Protein AF-A0A382NI74-F1 (afdb_monomer)

Organism: NCBI:txid408172

Mean predicted aligned error: 3.87 Å

Secondary structure (DSSP, 8-state):
-------------TTS------PPTT--EEE--EEEE---SSS-EEEEEEEEETTTTEEEEEEEEEEE-TT-EEEEE-TT--EEE--

pLDDT: mean 92.03, std 7.45, range [54.38, 97.75]

Foldseek 3Di:
DDDDDDDWDDPPCDPPDDDGDDDPAPDKDKAAWDKDFQADQPFKDFDWDWDQDPVVRDIDTLDGRDTAGHGGMDTSHHDPGIDMDHD

Structure (mmCIF, N/CA/C/O backbone):
data_AF-A0A382NI74-F1
#
_entry.id   AF-A0A382NI74-F1
#
loop_
_atom_site.group_PDB
_atom_site.id
_atom_site.type_symbol
_atom_site.label_atom_id
_atom_site.label_alt_id
_atom_site.label_comp_id
_atom_site.label_asym_id
_atom_site.label_entity_id
_atom_site.label_seq_id
_atom_site.pdbx_PDB_ins_code
_atom_site.Cartn_x
_atom_site.Cartn_y
_atom_site.Cartn_z
_atom_site.occupancy
_atom_site.B_iso_or_equiv
_atom_site.auth_seq_id
_atom_site.auth_comp_id
_atom_site.auth_asym_id
_atom_site.auth_atom_id
_atom_site.pdbx_PDB_model_num
ATOM 1 N N . MET A 1 1 ? 14.241 -20.801 -8.433 1.00 54.38 1 MET A N 1
ATOM 2 C CA . MET A 1 1 ? 14.433 -19.355 -8.191 1.00 54.38 1 MET A CA 1
ATOM 3 C C . MET A 1 1 ? 13.662 -19.011 -6.929 1.00 54.38 1 MET A C 1
ATOM 5 O O . MET A 1 1 ? 12.471 -19.285 -6.887 1.00 54.38 1 MET A O 1
ATOM 9 N N . ALA A 1 2 ? 14.335 -18.565 -5.869 1.00 54.81 2 ALA A N 1
ATOM 10 C CA . ALA A 1 2 ? 13.657 -18.249 -4.616 1.00 54.81 2 ALA A CA 1
ATOM 11 C C . ALA A 1 2 ? 12.941 -16.904 -4.765 1.00 54.81 2 ALA A C 1
ATOM 13 O O . ALA A 1 2 ? 13.583 -15.894 -5.049 1.00 54.81 2 ALA A O 1
ATOM 14 N N . ASN A 1 3 ? 11.622 -16.892 -4.587 1.00 65.69 3 ASN A N 1
ATOM 15 C CA . ASN A 1 3 ? 10.894 -15.642 -4.418 1.00 65.69 3 ASN A CA 1
ATOM 16 C C . ASN A 1 3 ? 11.253 -15.102 -3.034 1.00 65.69 3 ASN A C 1
ATOM 18 O O . ASN A 1 3 ? 10.860 -15.672 -2.017 1.00 65.69 3 ASN A O 1
ATOM 22 N N . THR A 1 4 ? 12.046 -14.037 -2.988 1.00 77.88 4 THR A N 1
ATOM 23 C CA . THR A 1 4 ? 12.365 -13.372 -1.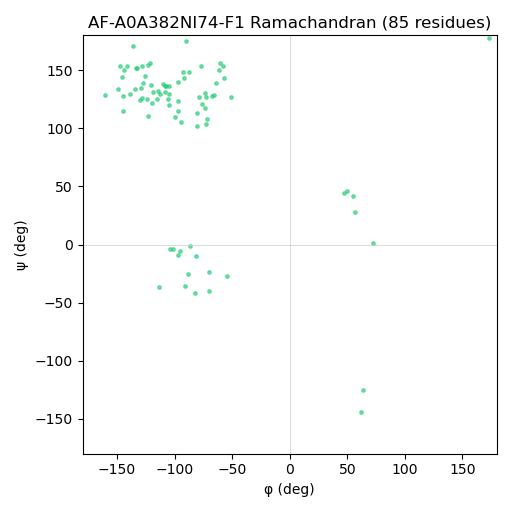727 1.00 77.88 4 THR A CA 1
ATOM 24 C C . THR A 1 4 ? 11.132 -12.612 -1.258 1.00 77.88 4 THR A C 1
ATOM 26 O O . THR A 1 4 ? 10.826 -11.541 -1.780 1.00 77.88 4 THR A O 1
ATOM 29 N N . PHE A 1 5 ? 10.428 -13.152 -0.265 1.00 81.00 5 PHE A N 1
ATOM 30 C CA . PHE A 1 5 ? 9.391 -12.406 0.438 1.00 81.00 5 PHE A CA 1
ATOM 31 C C . PHE A 1 5 ? 10.043 -11.273 1.231 1.00 81.00 5 PHE A C 1
ATOM 33 O O . PHE A 1 5 ? 10.993 -11.492 1.984 1.00 81.00 5 PHE A O 1
ATOM 40 N N . LYS A 1 6 ? 9.543 -10.054 1.044 1.00 87.56 6 LYS A N 1
ATOM 41 C CA . LYS A 1 6 ? 9.998 -8.863 1.763 1.00 87.56 6 LYS A CA 1
ATOM 42 C C . LYS A 1 6 ? 8.794 -8.176 2.383 1.00 87.56 6 LYS A C 1
ATOM 44 O O . LYS A 1 6 ? 7.749 -8.077 1.747 1.00 87.56 6 LYS A O 1
ATOM 49 N N . ASN A 1 7 ? 8.961 -7.701 3.612 1.00 89.44 7 ASN A N 1
ATOM 50 C CA . ASN A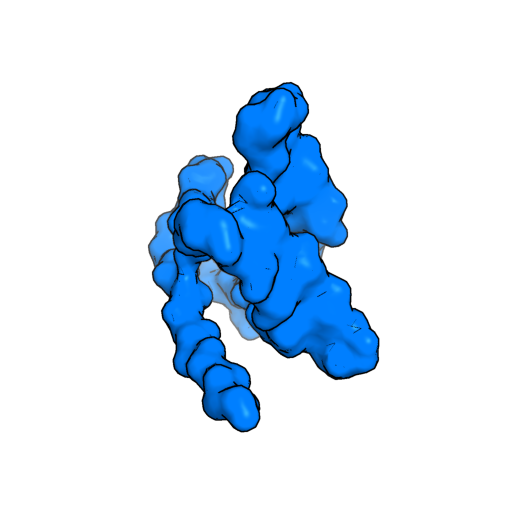 1 7 ? 8.039 -6.744 4.206 1.00 89.44 7 ASN A CA 1
ATOM 51 C C . ASN A 1 7 ? 8.552 -5.320 3.948 1.00 89.44 7 ASN A C 1
ATOM 53 O O . ASN A 1 7 ? 9.755 -5.089 3.840 1.00 89.44 7 ASN A O 1
ATOM 57 N N . ALA A 1 8 ? 7.619 -4.386 3.817 1.00 93.75 8 ALA A N 1
ATOM 58 C CA . ALA A 1 8 ? 7.865 -2.954 3.778 1.00 93.75 8 ALA A CA 1
ATOM 59 C C . ALA A 1 8 ? 6.676 -2.295 4.481 1.00 93.75 8 ALA A C 1
ATOM 61 O O . ALA A 1 8 ? 5.528 -2.626 4.182 1.00 93.75 8 ALA A O 1
ATOM 62 N N . ALA A 1 9 ? 6.939 -1.436 5.460 1.00 94.06 9 ALA A N 1
ATOM 63 C CA . ALA A 1 9 ? 5.896 -0.861 6.296 1.00 94.06 9 ALA A CA 1
ATOM 64 C C . ALA A 1 9 ? 6.250 0.571 6.692 1.00 94.06 9 ALA A C 1
ATOM 66 O O . ALA A 1 9 ? 7.406 0.882 6.972 1.00 94.06 9 ALA A O 1
ATOM 67 N N . ALA A 1 10 ? 5.226 1.414 6.760 1.00 94.56 10 ALA A N 1
ATOM 68 C CA . ALA A 1 10 ? 5.277 2.720 7.393 1.00 94.56 10 ALA A CA 1
ATOM 69 C C . ALA A 1 10 ? 4.149 2.798 8.426 1.00 94.56 10 ALA A C 1
ATOM 71 O O . ALA A 1 10 ? 3.074 2.231 8.226 1.00 94.56 10 ALA A O 1
ATOM 72 N N . ALA A 1 11 ? 4.404 3.491 9.529 1.00 90.88 11 ALA A N 1
ATOM 73 C CA . ALA A 1 11 ? 3.428 3.748 10.578 1.00 90.88 11 ALA A CA 1
ATOM 74 C C . ALA A 1 11 ? 3.298 5.257 10.784 1.00 90.88 11 ALA A C 1
ATOM 76 O O . ALA A 1 11 ? 4.241 5.999 10.516 1.00 90.88 11 ALA A O 1
ATOM 77 N N . ALA A 1 12 ? 2.138 5.696 11.278 1.00 83.06 12 ALA A N 1
ATOM 78 C CA . ALA A 1 12 ? 1.858 7.108 11.545 1.00 83.06 12 ALA A CA 1
ATOM 79 C C . ALA A 1 12 ? 2.069 8.025 10.320 1.00 83.06 12 ALA A C 1
ATOM 81 O O . ALA A 1 12 ? 2.581 9.133 10.442 1.00 83.06 12 ALA A O 1
ATOM 82 N N . THR A 1 13 ? 1.629 7.568 9.144 1.00 84.88 13 THR A N 1
ATOM 83 C CA . THR A 1 13 ? 1.735 8.266 7.850 1.00 84.88 13 THR A CA 1
ATOM 84 C C . THR A 1 13 ? 1.133 9.678 7.870 1.00 84.88 13 THR A C 1
ATOM 86 O O . THR A 1 13 ? 1.577 10.557 7.140 1.00 84.88 13 THR A O 1
ATOM 89 N N . GLY A 1 14 ? 0.153 9.922 8.749 1.00 86.88 14 GLY A N 1
ATOM 90 C CA . GLY A 1 14 ? -0.507 11.218 8.876 1.00 86.88 14 GLY A CA 1
ATOM 91 C C . GLY A 1 14 ? -1.228 11.609 7.587 1.00 86.88 14 GLY A C 1
ATOM 92 O O . GLY A 1 14 ? -1.792 10.759 6.903 1.00 86.88 14 GLY A O 1
ATOM 93 N N . THR A 1 15 ? -1.225 12.902 7.269 1.00 89.81 15 THR A N 1
ATOM 94 C CA . THR A 1 15 ? -1.823 13.454 6.041 1.00 89.81 15 THR A CA 1
ATOM 95 C C . THR A 1 15 ? -0.811 13.673 4.917 1.00 89.81 15 THR A C 1
ATOM 97 O O . THR A 1 15 ? -1.206 13.984 3.794 1.00 89.81 15 THR A O 1
ATOM 100 N N . SER A 1 16 ? 0.484 13.530 5.206 1.00 90.38 16 SER A N 1
ATOM 101 C CA . SER A 1 16 ? 1.551 13.648 4.215 1.00 90.38 16 SER A CA 1
ATOM 102 C C . SER A 1 16 ? 1.801 12.308 3.539 1.00 90.38 16 SER A C 1
ATOM 104 O O . SER A 1 16 ? 1.672 11.248 4.148 1.00 90.38 16 SER A O 1
ATOM 106 N N . GLU A 1 17 ? 2.209 12.349 2.274 1.00 91.12 17 GLU A N 1
ATOM 107 C CA . GLU A 1 17 ? 2.654 11.136 1.602 1.00 91.12 17 GLU A CA 1
ATOM 108 C C . GLU A 1 17 ? 3.915 10.564 2.262 1.00 91.12 17 GLU A C 1
ATOM 110 O O . GLU A 1 17 ? 4.854 11.294 2.584 1.00 91.12 17 GLU A O 1
ATOM 115 N N . VAL A 1 18 ? 3.951 9.237 2.387 1.00 95.31 18 VAL A N 1
ATOM 116 C CA . VAL A 1 18 ? 5.140 8.481 2.775 1.00 95.31 18 VAL A CA 1
ATOM 117 C C . VAL A 1 18 ? 5.376 7.365 1.767 1.00 95.31 18 VAL A C 1
ATOM 119 O O . VAL A 1 18 ? 4.508 6.523 1.531 1.00 95.31 18 VAL A O 1
ATOM 122 N N . SER A 1 19 ? 6.585 7.323 1.214 1.00 94.69 19 SER A N 1
ATOM 123 C CA . SER A 1 19 ? 7.032 6.224 0.362 1.00 94.69 19 SER A CA 1
ATOM 124 C C . SER A 1 19 ? 7.328 4.986 1.207 1.00 94.69 19 SER A C 1
ATOM 126 O O . SER A 1 19 ? 8.225 5.001 2.047 1.00 94.69 19 SER A O 1
ATOM 128 N N . VAL A 1 20 ? 6.582 3.904 0.975 1.00 94.69 20 VAL A N 1
ATOM 129 C CA . VAL A 1 20 ? 6.742 2.636 1.715 1.00 94.69 20 VAL A CA 1
ATOM 130 C C . VAL A 1 20 ? 7.733 1.698 1.028 1.00 94.69 20 VAL A C 1
ATOM 132 O O . VAL A 1 20 ? 8.473 0.978 1.694 1.00 94.69 20 VAL A O 1
ATOM 135 N N . TYR A 1 21 ? 7.758 1.695 -0.305 1.00 94.94 21 TYR A N 1
ATOM 136 C CA . TYR A 1 21 ? 8.621 0.818 -1.084 1.00 94.94 21 TYR A CA 1
ATOM 137 C C . TYR A 1 21 ? 9.033 1.474 -2.402 1.00 94.94 21 TYR A C 1
ATOM 139 O O . TYR A 1 21 ? 8.187 1.990 -3.129 1.00 94.94 21 TYR A O 1
ATOM 147 N N . THR A 1 22 ? 10.326 1.386 -2.713 1.00 94.44 22 THR A N 1
ATOM 148 C CA . THR A 1 22 ? 10.901 1.784 -4.001 1.00 94.44 22 THR A CA 1
ATOM 149 C C . THR A 1 22 ? 11.533 0.560 -4.643 1.00 94.44 22 THR A C 1
ATOM 151 O O . THR A 1 22 ? 12.298 -0.163 -3.998 1.00 94.44 22 THR A O 1
ATOM 154 N N . VAL A 1 23 ? 11.216 0.326 -5.915 1.00 93.50 23 VAL A N 1
ATOM 155 C CA . VAL A 1 23 ? 11.774 -0.793 -6.677 1.00 93.50 23 VAL A CA 1
ATOM 156 C C . VAL A 1 23 ? 13.287 -0.585 -6.857 1.00 93.50 23 VAL A C 1
ATOM 158 O O . VAL A 1 23 ? 13.702 0.497 -7.278 1.00 93.50 23 VAL A O 1
ATOM 161 N N . PRO A 1 24 ? 14.138 -1.577 -6.532 1.00 91.50 24 PRO A N 1
ATOM 162 C CA . PRO A 1 24 ? 15.562 -1.517 -6.841 1.00 91.50 24 PRO A CA 1
ATOM 163 C C . PRO A 1 24 ? 15.800 -1.420 -8.351 1.00 91.50 24 PRO A C 1
ATOM 165 O O . PRO A 1 24 ? 15.041 -1.981 -9.140 1.00 91.50 24 PRO A O 1
ATOM 168 N N . SER A 1 25 ? 16.888 -0.769 -8.752 1.00 90.31 25 SER A N 1
ATOM 169 C CA . SER A 1 25 ? 17.217 -0.589 -10.166 1.00 90.31 25 SER A CA 1
ATOM 170 C C . SER A 1 25 ? 17.321 -1.912 -10.926 1.00 90.31 25 SER A C 1
ATOM 172 O O . SER A 1 25 ? 17.836 -2.904 -10.411 1.00 90.31 25 SER A O 1
ATOM 174 N N . SER A 1 26 ? 16.872 -1.899 -12.185 1.00 89.06 26 SER A N 1
ATOM 175 C CA . SER A 1 26 ? 16.916 -3.064 -13.085 1.00 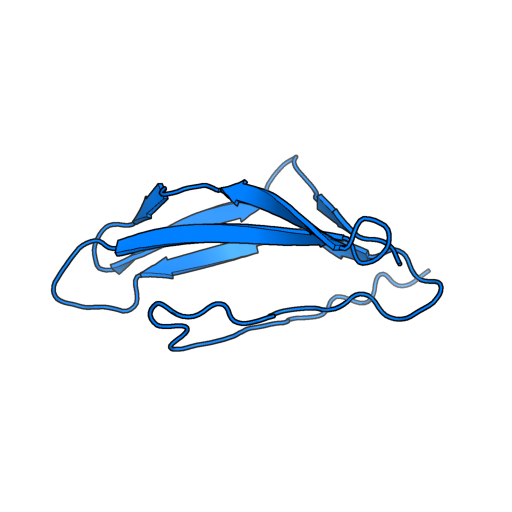89.06 26 SER A CA 1
ATOM 176 C C . SER A 1 26 ? 16.204 -4.299 -12.520 1.00 89.06 26 SER A C 1
ATOM 178 O O . SER A 1 26 ? 16.574 -5.432 -12.832 1.00 89.06 26 SER A O 1
ATOM 180 N N . THR A 1 27 ? 15.198 -4.096 -11.664 1.00 91.00 27 THR A N 1
ATOM 181 C CA . THR A 1 27 ? 14.373 -5.184 -11.136 1.00 91.00 27 THR A CA 1
ATOM 182 C C . THR A 1 27 ? 12.891 -4.897 -11.320 1.00 91.00 27 THR A C 1
ATOM 184 O O . THR A 1 27 ? 12.456 -3.749 -11.353 1.00 91.00 27 THR A O 1
ATOM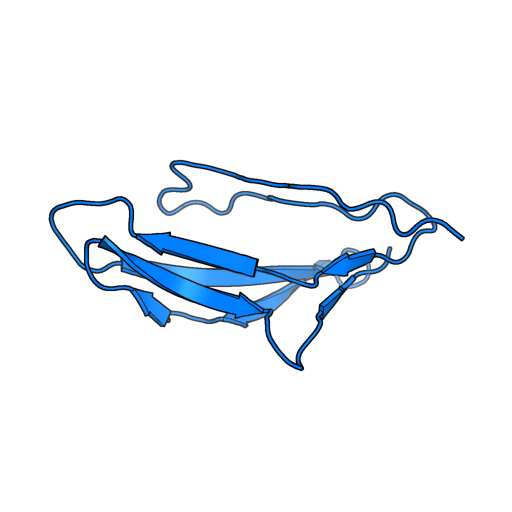 187 N N . THR A 1 28 ? 12.114 -5.972 -11.395 1.00 92.62 28 THR A N 1
ATOM 188 C CA . THR A 1 28 ? 10.652 -5.939 -11.355 1.00 92.62 28 THR A CA 1
ATOM 189 C C . THR A 1 28 ? 10.207 -6.593 -10.056 1.00 92.62 28 THR A C 1
ATOM 191 O O . THR A 1 28 ? 10.635 -7.704 -9.732 1.00 92.62 28 THR A O 1
ATOM 194 N N . THR A 1 29 ? 9.340 -5.925 -9.303 1.00 93.25 29 THR A N 1
ATOM 195 C CA . THR A 1 29 ? 8.791 -6.438 -8.047 1.00 93.25 29 THR A CA 1
ATOM 196 C C . THR A 1 29 ? 7.297 -6.667 -8.175 1.00 93.25 29 THR A C 1
ATOM 198 O O . THR A 1 29 ? 6.555 -5.805 -8.630 1.00 93.25 29 THR A O 1
ATOM 201 N N . THR A 1 30 ? 6.840 -7.840 -7.740 1.00 93.38 30 THR A N 1
ATOM 202 C CA . THR A 1 30 ? 5.410 -8.131 -7.613 1.00 93.38 30 THR A CA 1
ATOM 203 C C . THR A 1 30 ? 4.976 -7.903 -6.171 1.00 93.38 30 THR A C 1
ATOM 205 O O . THR A 1 30 ? 5.407 -8.619 -5.267 1.00 93.38 30 THR A O 1
ATOM 208 N N . VAL A 1 31 ? 4.105 -6.923 -5.960 1.00 93.81 31 VAL A N 1
ATOM 209 C CA . VAL A 1 31 ? 3.397 -6.708 -4.700 1.00 93.81 31 VAL A CA 1
ATOM 210 C C . VAL A 1 31 ? 2.214 -7.673 -4.660 1.00 93.81 31 VAL A C 1
ATOM 212 O O . VAL A 1 31 ? 1.283 -7.576 -5.459 1.00 93.81 31 VAL A O 1
ATOM 215 N N . ILE A 1 32 ? 2.278 -8.626 -3.732 1.00 93.31 32 ILE A N 1
ATOM 216 C CA . ILE A 1 32 ? 1.261 -9.675 -3.529 1.00 93.31 32 ILE A CA 1
ATOM 217 C C . ILE A 1 32 ? 0.325 -9.382 -2.348 1.00 93.31 32 ILE A C 1
ATOM 219 O O . ILE A 1 32 ? -0.599 -10.142 -2.081 1.00 93.31 32 ILE A O 1
ATOM 223 N N . GLY A 1 33 ? 0.588 -8.297 -1.620 1.00 94.25 33 GLY A N 1
ATOM 224 C CA . GLY A 1 33 ? -0.195 -7.871 -0.472 1.00 94.25 33 GLY A CA 1
ATOM 225 C C . GLY A 1 33 ? 0.065 -6.402 -0.171 1.00 94.25 33 GLY A C 1
ATOM 226 O O . GLY A 1 33 ? 1.221 -5.993 -0.059 1.00 94.25 33 GLY A O 1
ATOM 227 N N . LEU A 1 34 ? -1.004 -5.619 -0.052 1.00 95.50 34 LEU A N 1
ATOM 228 C CA . LEU A 1 34 ? -0.953 -4.211 0.327 1.00 95.50 34 LEU A CA 1
ATOM 229 C C . LEU A 1 34 ? -2.176 -3.874 1.175 1.00 95.50 34 LEU A C 1
ATOM 231 O O . LEU A 1 34 ? -3.302 -3.890 0.677 1.00 95.50 34 LEU A O 1
ATOM 235 N N . THR A 1 35 ? -1.938 -3.532 2.437 1.00 96.12 35 THR A N 1
ATOM 236 C CA . THR A 1 35 ? -2.993 -3.220 3.404 1.00 96.12 35 THR A CA 1
ATOM 237 C C . THR A 1 35 ? -2.699 -1.888 4.078 1.00 96.12 35 THR A C 1
ATOM 239 O O . THR A 1 35 ? -1.577 -1.651 4.521 1.00 96.12 35 THR A O 1
ATOM 242 N N . CYS A 1 36 ? -3.712 -1.032 4.187 1.00 95.81 36 CYS A N 1
ATOM 243 C CA . CYS A 1 36 ? -3.668 0.216 4.941 1.00 95.81 36 CYS A CA 1
ATOM 244 C C . CYS A 1 36 ? -4.658 0.128 6.105 1.00 95.81 36 CYS A C 1
ATOM 246 O O . CYS A 1 36 ? -5.829 -0.172 5.890 1.00 95.81 36 CYS A O 1
ATOM 248 N N . ALA A 1 37 ? -4.200 0.362 7.333 1.00 96.50 37 ALA A N 1
ATOM 249 C CA . ALA A 1 37 ? -5.033 0.263 8.529 1.00 96.50 37 ALA A CA 1
ATOM 250 C C . ALA A 1 37 ? -5.295 1.643 9.141 1.00 96.50 37 ALA A C 1
ATOM 252 O O . ALA A 1 37 ? -4.377 2.456 9.269 1.00 96.50 37 ALA A O 1
ATOM 253 N N . ASN A 1 38 ? -6.534 1.879 9.577 1.00 95.69 38 ASN A N 1
ATOM 254 C CA . ASN A 1 38 ? -6.860 3.029 10.407 1.00 95.69 38 ASN A CA 1
ATOM 255 C C . ASN A 1 38 ? -6.481 2.722 11.859 1.00 95.69 38 ASN A C 1
ATOM 257 O O . ASN A 1 38 ? -7.199 2.027 12.577 1.00 95.69 38 ASN A O 1
ATOM 261 N N . VAL A 1 39 ? -5.344 3.269 12.283 1.00 94.12 39 VAL A N 1
ATOM 262 C CA . VAL A 1 39 ? -4.823 3.114 13.649 1.00 94.12 39 VAL A CA 1
ATOM 263 C C . VAL A 1 39 ? -5.368 4.154 14.632 1.00 94.12 39 VAL A C 1
ATOM 265 O O . VAL A 1 39 ? -4.999 4.140 15.805 1.00 94.12 39 VAL A O 1
ATOM 268 N N . THR A 1 40 ? -6.215 5.081 14.178 1.00 92.12 40 THR A N 1
ATOM 269 C CA . THR A 1 40 ? -6.850 6.064 15.062 1.00 92.12 40 THR A CA 1
ATOM 270 C C . THR A 1 40 ? -8.004 5.423 15.834 1.00 92.12 40 THR A C 1
ATOM 272 O O . THR A 1 40 ? -8.609 4.449 15.386 1.00 92.12 40 THR A O 1
ATOM 275 N N . SER A 1 41 ? -8.310 5.969 17.012 1.00 90.81 41 SER A N 1
ATOM 276 C CA . SER A 1 41 ? -9.372 5.471 17.897 1.00 90.81 41 SER A CA 1
ATOM 277 C C . SER A 1 41 ? -10.641 6.324 17.879 1.00 90.81 41 SER A C 1
ATOM 279 O O . SER A 1 41 ? -11.617 5.976 18.540 1.00 90.81 41 SER A O 1
ATOM 281 N N . THR A 1 42 ? -10.639 7.443 17.155 1.00 93.50 42 THR A N 1
ATOM 282 C CA . THR A 1 42 ? -11.668 8.481 17.290 1.00 93.50 42 THR A CA 1
ATOM 283 C C . THR A 1 42 ? -12.544 8.638 16.057 1.00 93.50 42 THR A C 1
ATOM 285 O O . THR A 1 42 ? -13.741 8.866 16.215 1.00 93.50 42 THR A O 1
ATOM 288 N N . SER A 1 43 ? -11.988 8.488 14.851 1.00 95.00 43 SER A N 1
ATOM 289 C CA . SER A 1 43 ? -12.694 8.828 13.612 1.00 95.00 43 SER A CA 1
ATOM 290 C C . SER A 1 43 ? -12.306 7.925 12.433 1.00 95.00 43 SER A C 1
ATOM 292 O O . SER A 1 43 ? -11.176 7.431 12.373 1.00 95.00 43 SER A O 1
ATOM 294 N N . PRO A 1 44 ? -13.201 7.754 11.442 1.00 96.25 44 PRO A N 1
ATOM 295 C CA . PRO A 1 44 ? -12.822 7.238 10.132 1.00 96.25 44 PRO A CA 1
ATOM 296 C C . PRO A 1 44 ? -11.751 8.115 9.472 1.00 96.25 44 PRO A C 1
ATOM 298 O O . PRO A 1 44 ? -11.667 9.318 9.733 1.00 96.25 44 PRO A O 1
ATOM 301 N N . ILE A 1 45 ? -10.952 7.512 8.592 1.00 95.81 45 ILE A N 1
ATOM 302 C CA . ILE A 1 45 ? -9.966 8.217 7.764 1.00 95.81 45 ILE A CA 1
ATOM 303 C C . ILE A 1 45 ? -10.256 7.986 6.285 1.00 95.81 45 ILE A C 1
ATOM 305 O O . ILE A 1 45 ? -10.836 6.967 5.921 1.00 95.81 45 ILE A O 1
ATOM 309 N N . TYR A 1 46 ? -9.790 8.899 5.437 1.00 96.31 46 TYR A N 1
ATOM 310 C CA . TYR A 1 46 ? -9.757 8.706 3.990 1.00 96.31 46 TYR A CA 1
ATOM 311 C C . TYR A 1 46 ? -8.319 8.432 3.561 1.00 96.31 46 TYR A C 1
ATOM 313 O O . TYR A 1 46 ? -7.439 9.26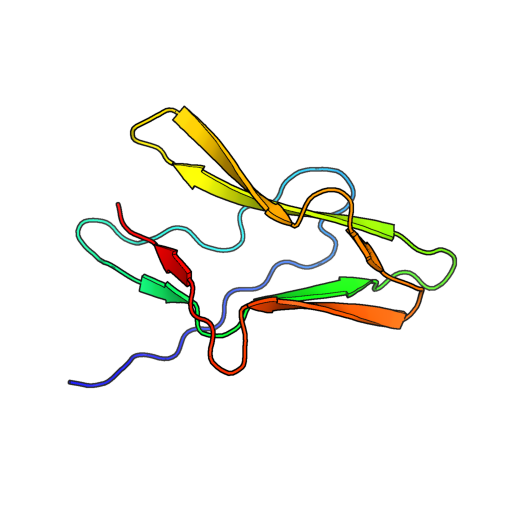1 3.793 1.00 96.31 46 TYR A O 1
ATOM 321 N N . ALA A 1 47 ? -8.081 7.268 2.962 1.00 96.00 47 ALA A N 1
ATOM 322 C CA . ALA A 1 47 ? -6.761 6.847 2.520 1.00 96.00 47 ALA A CA 1
ATOM 323 C C . ALA A 1 47 ? -6.619 6.955 0.998 1.00 96.00 47 ALA A C 1
ATOM 325 O O . ALA A 1 47 ? -7.488 6.524 0.233 1.00 96.00 47 ALA A O 1
ATOM 326 N N . ASP A 1 48 ? -5.473 7.485 0.583 1.00 97.19 48 ASP A N 1
ATOM 327 C CA . ASP A 1 48 ? -4.979 7.429 -0.784 1.00 97.19 48 ASP A CA 1
ATOM 328 C C . ASP A 1 48 ? -3.808 6.446 -0.843 1.00 97.19 48 ASP A C 1
ATOM 330 O O . ASP A 1 48 ? -2.922 6.462 0.011 1.00 97.19 48 ASP A O 1
ATOM 334 N N . ILE A 1 49 ? -3.780 5.605 -1.872 1.00 96.56 49 ILE A N 1
ATOM 335 C CA . ILE A 1 49 ? -2.653 4.720 -2.165 1.00 96.56 49 ILE A CA 1
ATOM 336 C C . ILE A 1 49 ? -2.310 4.920 -3.629 1.00 96.56 49 ILE A C 1
ATOM 338 O O . ILE A 1 49 ? -3.171 4.770 -4.499 1.00 96.56 49 ILE A O 1
ATOM 342 N N . ARG A 1 50 ? -1.055 5.258 -3.913 1.00 96.56 50 ARG A N 1
ATOM 343 C CA . ARG A 1 50 ? -0.606 5.555 -5.270 1.00 96.56 50 ARG A CA 1
ATOM 344 C C . ARG A 1 50 ? 0.786 5.014 -5.543 1.00 96.56 50 ARG A C 1
ATOM 346 O O . ARG A 1 50 ? 1.592 4.849 -4.632 1.00 96.56 50 ARG A O 1
ATOM 353 N N . VAL A 1 51 ? 1.043 4.750 -6.815 1.00 96.12 51 VAL A N 1
ATOM 354 C CA . VAL A 1 51 ? 2.373 4.447 -7.343 1.00 96.12 51 VAL A CA 1
ATOM 355 C C . VAL A 1 51 ? 2.949 5.732 -7.911 1.00 96.12 51 VAL A C 1
ATOM 357 O O . VAL A 1 51 ? 2.223 6.510 -8.529 1.00 96.12 51 VAL A O 1
ATOM 360 N N . TYR A 1 52 ? 4.237 5.957 -7.686 1.00 96.19 52 TYR A N 1
ATOM 361 C CA . TYR A 1 52 ? 4.993 6.992 -8.377 1.00 96.19 52 TYR A CA 1
ATOM 362 C C . TYR A 1 52 ? 5.741 6.368 -9.555 1.00 96.19 52 TYR A C 1
ATOM 364 O O . TYR A 1 52 ? 6.512 5.430 -9.365 1.00 96.19 52 TYR A O 1
ATOM 372 N N . ASP A 1 53 ? 5.506 6.896 -10.750 1.00 94.19 53 ASP A N 1
ATOM 373 C CA . ASP A 1 53 ? 6.243 6.572 -11.965 1.00 94.19 53 ASP A CA 1
ATOM 374 C C . ASP A 1 53 ? 7.282 7.665 -12.215 1.00 94.19 53 ASP A C 1
ATOM 376 O O . ASP A 1 53 ? 6.954 8.806 -12.561 1.00 94.19 53 ASP A O 1
ATOM 380 N N . SER A 1 54 ? 8.551 7.307 -12.034 1.00 90.44 54 SER A N 1
ATOM 381 C CA . SER A 1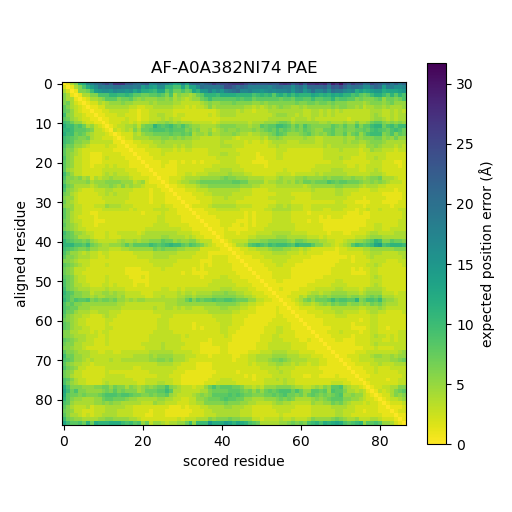 54 ? 9.670 8.218 -12.248 1.00 90.44 54 SER A CA 1
ATOM 382 C C . SER A 1 54 ? 9.904 8.564 -13.715 1.00 90.44 54 SER A C 1
ATOM 384 O O . SER A 1 54 ? 10.467 9.622 -13.978 1.00 90.44 54 SER A O 1
ATOM 386 N N . SER A 1 55 ? 9.474 7.726 -14.664 1.00 89.81 55 SER A N 1
ATOM 387 C CA . SER A 1 55 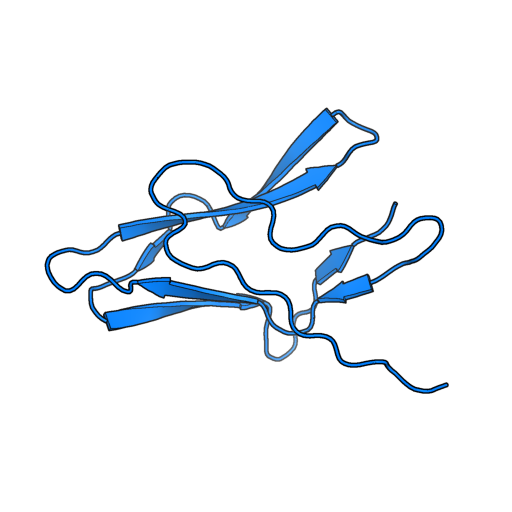? 9.641 8.003 -16.097 1.00 89.81 55 SER A CA 1
ATOM 388 C C . SER A 1 55 ? 8.742 9.157 -16.553 1.00 89.81 55 SER A C 1
ATOM 390 O O . SER A 1 55 ? 9.178 10.035 -17.296 1.00 89.81 55 SER A O 1
ATOM 392 N N . GLY A 1 56 ? 7.510 9.196 -16.037 1.00 92.00 56 GLY A N 1
ATOM 393 C CA . GLY A 1 56 ? 6.533 10.253 -16.295 1.00 92.00 56 GLY A CA 1
ATOM 394 C C . GLY A 1 56 ? 6.502 11.367 -15.247 1.00 92.00 56 GLY A C 1
ATOM 395 O O . GLY A 1 56 ? 5.775 12.339 -15.433 1.00 92.00 56 GLY A O 1
ATOM 396 N N . THR A 1 57 ? 7.257 11.243 -14.145 1.00 93.81 57 THR A N 1
ATOM 397 C CA . THR A 1 57 ? 7.173 12.138 -12.969 1.00 93.81 57 THR A CA 1
ATOM 398 C C . THR A 1 57 ? 5.719 12.302 -12.500 1.00 93.81 57 THR A C 1
ATOM 400 O O . THR A 1 57 ? 5.222 13.406 -12.276 1.00 93.81 57 THR A O 1
ATOM 403 N N . ALA A 1 58 ? 5.001 11.183 -12.405 1.00 95.12 58 ALA A N 1
ATOM 404 C CA . ALA A 1 58 ? 3.557 11.166 -12.201 1.00 95.12 58 ALA A CA 1
ATOM 405 C C . ALA A 1 58 ? 3.150 10.180 -11.105 1.00 95.12 58 ALA A C 1
ATOM 407 O O . ALA A 1 58 ? 3.810 9.170 -10.870 1.00 95.12 58 ALA A O 1
ATOM 408 N N . HIS A 1 59 ? 2.025 10.465 -10.448 1.00 95.56 59 HIS A N 1
ATOM 409 C CA . HIS A 1 59 ? 1.406 9.540 -9.506 1.00 95.56 59 HIS A CA 1
ATOM 410 C C . HIS A 1 59 ? 0.122 8.947 -10.076 1.00 95.56 59 HIS A C 1
ATOM 412 O O . HIS A 1 59 ? -0.737 9.674 -10.576 1.00 95.56 59 HIS A O 1
ATOM 418 N N . TYR A 1 60 ? -0.049 7.642 -9.889 1.00 95.75 60 TYR A N 1
ATOM 419 C CA . TYR A 1 60 ? -1.235 6.899 -10.298 1.00 95.75 60 TYR A CA 1
ATOM 420 C C . TYR A 1 60 ? -1.903 6.267 -9.082 1.00 95.75 60 TYR A C 1
ATOM 422 O O . TYR A 1 60 ? -1.275 5.504 -8.345 1.00 95.75 60 TYR A O 1
ATOM 430 N N . TYR A 1 61 ? -3.174 6.596 -8.853 1.00 96.75 61 TYR A N 1
ATOM 431 C CA . TYR A 1 61 ? -3.929 6.059 -7.724 1.00 96.75 61 TYR A CA 1
ATOM 432 C C . TYR A 1 61 ? -4.287 4.591 -7.956 1.00 96.75 61 TYR A C 1
ATOM 434 O O . TYR A 1 61 ? -4.905 4.241 -8.956 1.00 96.75 61 TYR A O 1
ATOM 442 N N . ILE A 1 62 ? -3.941 3.755 -6.982 1.00 95.81 62 ILE A N 1
ATOM 443 C CA . ILE A 1 62 ? -4.517 2.419 -6.792 1.00 95.81 62 ILE A CA 1
ATOM 444 C C . ILE A 1 62 ? -5.840 2.569 -6.036 1.00 95.81 62 ILE A C 1
ATOM 446 O O . ILE A 1 62 ? -6.838 1.935 -6.359 1.00 95.81 62 ILE A O 1
ATOM 450 N N . VAL A 1 63 ? -5.836 3.446 -5.032 1.00 96.75 63 VAL A N 1
ATOM 451 C CA . VAL A 1 63 ? -6.988 3.796 -4.208 1.00 96.75 63 VAL A CA 1
ATOM 452 C C . VAL A 1 63 ? -7.018 5.311 -4.068 1.00 96.75 63 VAL A C 1
ATOM 454 O O . VAL A 1 63 ? -5.989 5.921 -3.773 1.00 96.75 63 VAL A O 1
ATOM 457 N N . LYS A 1 64 ? -8.195 5.913 -4.251 1.00 97.25 64 LYS A N 1
ATOM 458 C CA . LYS A 1 64 ? -8.421 7.342 -4.033 1.00 97.25 64 LYS A CA 1
ATOM 459 C C . LYS A 1 64 ? -9.561 7.546 -3.044 1.00 97.25 64 LYS A C 1
ATOM 461 O O . LYS A 1 64 ? -10.662 7.069 -3.296 1.00 97.25 64 LYS A O 1
ATOM 466 N N . ALA A 1 65 ? -9.289 8.291 -1.976 1.00 96.69 65 ALA A N 1
ATOM 467 C CA . ALA A 1 65 ? -10.246 8.710 -0.960 1.00 96.69 65 ALA A CA 1
ATOM 468 C C . ALA A 1 65 ? -11.132 7.556 -0.456 1.00 96.69 65 ALA A C 1
ATOM 470 O O . ALA A 1 65 ? -12.345 7.708 -0.331 1.00 96.69 65 ALA A O 1
ATOM 471 N N . ALA A 1 66 ? -10.533 6.394 -0.181 1.00 97.75 66 ALA A N 1
ATOM 472 C CA . ALA A 1 66 ? -11.275 5.284 0.403 1.00 97.75 66 ALA A CA 1
ATOM 473 C C . ALA A 1 66 ? -11.455 5.511 1.900 1.00 97.75 66 ALA A C 1
ATOM 475 O O . ALA A 1 66 ? -10.477 5.726 2.620 1.00 97.75 66 ALA A O 1
ATOM 476 N N . GLU A 1 67 ? -12.697 5.443 2.364 1.00 97.62 67 GLU A N 1
ATOM 477 C CA . GLU A 1 67 ? -13.003 5.527 3.784 1.00 97.62 67 GLU A CA 1
ATOM 478 C C . GLU A 1 67 ? -12.597 4.230 4.499 1.00 97.62 67 GLU A C 1
ATOM 480 O O . GLU A 1 67 ? -12.933 3.125 4.069 1.00 97.62 67 GLU A O 1
ATOM 485 N N . ILE A 1 68 ? -11.872 4.369 5.607 1.00 97.56 68 ILE A N 1
ATOM 486 C CA . ILE A 1 68 ? -11.493 3.274 6.498 1.00 97.56 68 ILE A CA 1
ATOM 487 C C . ILE A 1 68 ? -12.013 3.610 7.895 1.00 97.56 68 ILE A C 1
ATOM 489 O O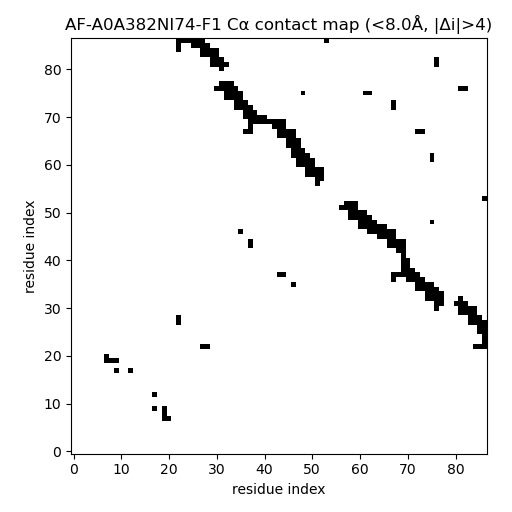 . ILE A 1 68 ? -11.514 4.526 8.560 1.00 97.56 68 ILE A O 1
ATOM 493 N N . TYR A 1 69 ? -13.015 2.858 8.351 1.00 97.38 69 TYR A N 1
ATOM 494 C CA . TYR A 1 69 ? -13.595 3.021 9.684 1.00 97.38 69 TYR A CA 1
ATOM 495 C C . TYR A 1 69 ? -12.567 2.796 10.799 1.00 97.38 69 TYR A C 1
ATOM 497 O O . TYR A 1 69 ? -11.555 2.118 10.613 1.00 97.38 69 TYR A O 1
ATOM 505 N N . THR A 1 70 ? -12.838 3.373 11.968 1.00 96.38 70 THR A N 1
ATOM 506 C CA . THR A 1 70 ? -12.011 3.251 13.175 1.00 96.38 70 THR A CA 1
ATOM 507 C C . THR A 1 70 ? -11.712 1.784 13.498 1.00 96.38 70 THR A C 1
ATOM 509 O O . THR A 1 70 ? -12.630 0.969 13.583 1.00 96.38 70 THR A O 1
ATOM 512 N N . GLY A 1 71 ? -10.431 1.439 13.665 1.00 93.00 71 GLY A N 1
ATOM 513 C CA . GLY A 1 71 ? -9.980 0.062 13.915 1.00 93.00 71 GLY A CA 1
ATOM 514 C C . GLY A 1 71 ? -10.063 -0.886 12.709 1.00 93.00 71 GLY A C 1
ATOM 515 O O . GLY A 1 71 ? -9.734 -2.064 12.839 1.00 93.00 71 GLY A O 1
ATOM 516 N N . GLY A 1 72 ? -10.500 -0.398 11.545 1.00 96.25 72 GLY A N 1
ATOM 517 C CA . GLY A 1 72 ? -10.589 -1.156 10.302 1.00 96.25 72 GLY A CA 1
ATOM 518 C C . GLY A 1 72 ? -9.323 -1.089 9.448 1.00 96.25 72 GLY A C 1
ATOM 519 O O . GLY A 1 72 ? -8.372 -0.354 9.729 1.00 96.25 72 GLY A O 1
ATOM 520 N N . ALA A 1 73 ? -9.332 -1.847 8.352 1.00 96.50 73 ALA A N 1
ATOM 521 C CA . ALA A 1 73 ? -8.275 -1.830 7.352 1.00 96.50 73 ALA A CA 1
ATOM 522 C C . ALA A 1 73 ? -8.833 -2.022 5.939 1.00 96.50 73 ALA A C 1
ATOM 524 O O . ALA A 1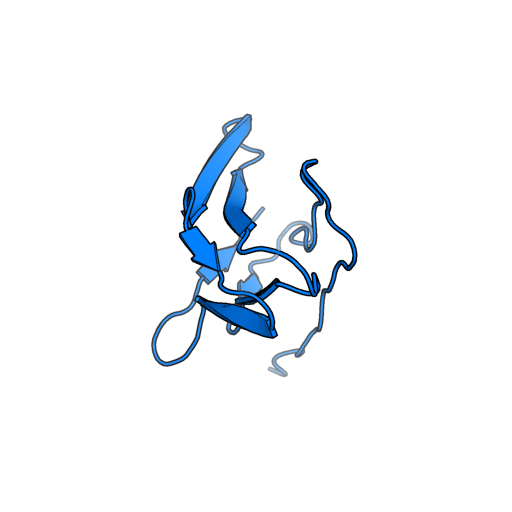 73 ? -9.837 -2.703 5.737 1.00 96.50 73 ALA A O 1
ATOM 525 N N . LEU A 1 74 ? -8.136 -1.442 4.967 1.00 96.31 74 LEU A N 1
ATOM 526 C CA . LEU A 1 74 ? -8.361 -1.612 3.542 1.00 96.31 74 LEU A CA 1
ATOM 527 C C . LEU A 1 74 ? -7.270 -2.508 2.958 1.00 96.31 74 LEU A C 1
ATOM 529 O O . LEU A 1 74 ? -6.086 -2.191 3.070 1.00 96.31 74 LEU A O 1
ATOM 533 N N . VAL A 1 75 ? -7.670 -3.583 2.282 1.00 96.38 75 VAL A N 1
ATOM 534 C CA . VAL A 1 75 ? -6.769 -4.414 1.473 1.00 96.38 75 VAL A CA 1
ATOM 535 C C . VAL A 1 75 ? -6.845 -3.923 0.030 1.00 96.38 75 VAL A C 1
ATOM 537 O O . VAL A 1 75 ? -7.835 -4.153 -0.654 1.00 96.38 75 VAL A O 1
ATOM 540 N N . ALA A 1 76 ? -5.812 -3.213 -0.415 1.00 94.81 76 ALA A N 1
ATOM 541 C CA . ALA A 1 76 ? -5.742 -2.630 -1.754 1.00 94.81 76 ALA A CA 1
ATOM 542 C C . ALA A 1 76 ? -5.153 -3.591 -2.796 1.00 94.81 76 ALA A C 1
ATOM 544 O O . ALA A 1 76 ? -5.437 -3.459 -3.982 1.00 94.81 76 ALA A O 1
ATOM 545 N N . VAL A 1 77 ? -4.329 -4.549 -2.360 1.00 95.50 77 VAL A N 1
ATOM 546 C CA . VAL A 1 77 ? -3.815 -5.643 -3.195 1.00 95.50 77 VAL A CA 1
ATOM 547 C C . VAL A 1 77 ? -3.839 -6.926 -2.370 1.00 95.50 77 VAL A C 1
ATOM 549 O O . VAL A 1 77 ? -3.330 -6.942 -1.248 1.00 95.50 77 VAL A O 1
ATOM 552 N N . GLY A 1 78 ? -4.411 -7.995 -2.920 1.00 91.75 78 GLY A N 1
ATOM 553 C CA . GLY A 1 78 ? -4.477 -9.316 -2.295 1.00 91.75 78 GLY A CA 1
ATOM 554 C C . GLY A 1 78 ? -5.352 -10.294 -3.088 1.00 91.75 78 GLY A C 1
ATOM 555 O O . GLY A 1 78 ? -5.959 -9.925 -4.094 1.00 91.75 78 GLY A O 1
ATOM 556 N N . GLY A 1 79 ? -5.428 -11.544 -2.622 1.00 90.06 79 GLY A N 1
ATOM 557 C CA . GLY A 1 79 ? -6.205 -12.601 -3.280 1.00 90.06 79 GLY A CA 1
ATOM 558 C C . GLY A 1 79 ? -5.659 -12.931 -4.670 1.00 90.06 79 GLY A C 1
ATOM 559 O O . GLY A 1 79 ? -4.471 -13.213 -4.818 1.00 90.06 79 GLY A O 1
ATOM 560 N N . ASP A 1 80 ? -6.523 -12.865 -5.682 1.00 89.44 80 ASP A N 1
ATOM 561 C CA . ASP A 1 80 ? -6.167 -13.174 -7.073 1.00 89.44 80 ASP A CA 1
ATOM 562 C C . ASP A 1 80 ? -5.482 -12.001 -7.797 1.00 89.44 80 ASP A C 1
ATOM 564 O O . ASP A 1 80 ? -4.951 -12.158 -8.900 1.00 89.44 80 ASP A O 1
ATOM 568 N N . GLN A 1 81 ? -5.477 -10.811 -7.187 1.00 88.94 81 GLN A N 1
ATOM 569 C CA . GLN A 1 81 ? -4.853 -9.624 -7.755 1.00 88.94 81 GLN A CA 1
ATOM 570 C C . GLN A 1 81 ? -3.399 -9.486 -7.297 1.00 88.94 81 GLN A C 1
ATOM 572 O O . GLN A 1 81 ? -3.050 -9.706 -6.139 1.00 88.94 81 GLN A O 1
ATOM 577 N N . LYS A 1 82 ? -2.552 -9.017 -8.214 1.00 90.88 82 LYS A N 1
ATOM 578 C CA . LYS A 1 82 ? -1.187 -8.569 -7.931 1.00 90.88 82 LYS A CA 1
ATOM 579 C C . LYS A 1 82 ? -0.923 -7.222 -8.587 1.00 90.88 82 LYS A C 1
ATOM 581 O O . LYS A 1 82 ? -1.489 -6.926 -9.638 1.00 90.88 82 LYS A O 1
ATOM 586 N N . LEU A 1 83 ? -0.030 -6.446 -7.985 1.00 92.69 83 LEU A N 1
ATOM 587 C CA . LEU A 1 83 ? 0.504 -5.218 -8.566 1.00 92.69 83 LEU A CA 1
ATOM 588 C C . LEU A 1 83 ? 1.959 -5.456 -8.963 1.00 92.69 83 LEU A C 1
ATOM 590 O O . LEU A 1 83 ? 2.746 -5.980 -8.177 1.00 92.69 83 LEU A O 1
ATOM 594 N N . VAL A 1 84 ? 2.312 -5.085 -10.188 1.00 93.81 84 VAL A N 1
ATOM 595 C CA . VAL A 1 84 ? 3.683 -5.176 -10.695 1.00 93.81 84 VAL A CA 1
ATOM 596 C C . VAL A 1 84 ? 4.276 -3.776 -10.713 1.00 93.81 84 VAL A C 1
ATOM 598 O O . VAL A 1 84 ? 3.645 -2.848 -11.209 1.00 93.81 84 VAL A O 1
ATOM 601 N N . LEU A 1 85 ? 5.467 -3.639 -10.139 1.00 93.75 85 LEU A N 1
ATOM 602 C CA . LEU A 1 85 ? 6.239 -2.405 -10.101 1.00 93.75 85 LEU A CA 1
ATOM 603 C C . LEU A 1 85 ? 7.587 -2.640 -10.789 1.00 93.75 85 LEU A C 1
ATOM 605 O O . LEU A 1 85 ? 8.233 -3.664 -10.548 1.00 93.75 85 LEU A O 1
ATOM 609 N N . GLU A 1 86 ? 8.026 -1.688 -11.600 1.00 92.00 86 GLU A N 1
ATOM 610 C CA . GLU A 1 86 ? 9.318 -1.712 -12.292 1.00 92.00 86 GLU A CA 1
ATOM 611 C C . GLU A 1 86 ? 10.020 -0.349 -12.210 1.00 92.00 86 GLU A C 1
ATOM 613 O O . GLU A 1 86 ? 9.445 0.609 -11.689 1.00 92.00 86 GLU A O 1
ATOM 618 N N . THR A 1 87 ? 11.286 -0.313 -12.639 1.00 85.31 87 THR A N 1
ATOM 619 C CA . THR A 1 87 ? 12.119 0.904 -12.701 1.00 85.31 87 THR A CA 1
ATOM 620 C C . THR A 1 87 ? 12.267 1.392 -14.126 1.00 85.31 87 THR A C 1
ATOM 622 O O . THR A 1 87 ? 12.365 0.519 -15.015 1.00 85.31 87 THR A O 1
#

Nearest PDB structures (foldseek):
  4i3l-assembly1_A  TM=4.819E-01  e=9.280E-01  Homo sapiens
  7w12-assembly1_A  TM=4.705E-01  e=5.025E+00  Vibrio splendidus
  6ywy-assembly1_QQ  TM=2.716E-01  e=2.920E+00  Neurospora crassa
  8om4-assembly1_Q  TM=2.525E-01  e=3.294E+00  Saccharomyces cerevisiae
  7w83-assembly1_A  TM=1.823E-01  e=2.436E+00  Fowl aviadenovirus 4

Sequence (87 aa):
MANTFKNAAAAATGTSEVSVYTVPSSTTTTVIGLTCANVTSTSPIYADIRVYDSSGTAHYYIVKAAEIYTGGALVAVGGDQKLVLET

Radius of gyration: 14.05 Å; Cα contacts (8 Å, |Δi|>4): 132; chains: 1; bounding box: 31×33×34 Å

Solvent-accessible surface area (backbone atoms only — not comparable to full-atom values): 5813 Å² total; per-residue (Å²): 132,85,82,80,85,78,88,71,78,77,74,86,56,76,92,55,92,70,90,55,79,77,67,56,82,94,41,76,46,75,46,63,64,40,74,52,67,33,85,48,90,84,53,64,46,68,44,71,41,67,48,77,41,79,92,76,74,41,76,46,72,81,38,72,69,43,78,26,49,57,73,33,65,46,76,80,30,42,89,94,44,69,45,79,46,67,106